Protein AF-A0A3B9JDI5-F1 (afdb_monomer_lite)

pLDDT: mean 89.73, std 10.42, range [58.34, 96.94]

Structure (mmCIF, N/CA/C/O backbone):
data_AF-A0A3B9JDI5-F1
#
_entry.id   AF-A0A3B9JDI5-F1
#
loop_
_atom_site.group_PDB
_atom_site.id
_atom_site.type_symbol
_atom_site.label_atom_id
_atom_site.label_alt_id
_atom_site.label_comp_id
_atom_site.label_asym_id
_atom_site.label_entity_id
_atom_site.label_seq_id
_atom_site.pdbx_PDB_ins_code
_atom_site.Cartn_x
_atom_site.Cartn_y
_atom_site.Cartn_z
_atom_site.occupancy
_atom_site.B_iso_or_equiv
_atom_site.auth_seq_id
_atom_site.auth_comp_id
_atom_site.auth_asym_id
_atom_site.auth_atom_id
_atom_site.pdbx_PDB_model_num
ATOM 1 N N . ILE A 1 1 ? -2.451 -11.134 -3.301 1.00 89.81 1 ILE A N 1
ATOM 2 C CA . ILE A 1 1 ? -1.693 -9.937 -3.735 1.00 89.81 1 ILE A CA 1
ATOM 3 C C . ILE A 1 1 ? -2.475 -9.224 -4.827 1.00 89.81 1 ILE A C 1
ATOM 5 O O . ILE A 1 1 ? -3.235 -9.902 -5.514 1.00 89.81 1 ILE A O 1
ATOM 9 N N . PHE A 1 2 ? -2.315 -7.912 -4.961 1.00 92.75 2 PHE A N 1
ATOM 10 C CA . PHE A 1 2 ? -2.893 -7.070 -6.013 1.00 92.75 2 PHE A CA 1
ATOM 11 C C . PHE A 1 2 ? -2.082 -5.758 -6.129 1.00 92.75 2 PHE A C 1
ATOM 13 O O . PHE A 1 2 ? -1.190 -5.530 -5.311 1.00 92.75 2 PHE A O 1
ATOM 20 N N . ASP A 1 3 ? -2.333 -4.959 -7.173 1.00 92.50 3 ASP A N 1
ATOM 21 C CA . ASP A 1 3 ? -1.640 -3.683 -7.458 1.00 92.50 3 ASP A CA 1
ATOM 22 C C . ASP A 1 3 ? -0.101 -3.755 -7.376 1.00 92.50 3 ASP A C 1
ATOM 24 O O . ASP A 1 3 ? 0.573 -2.955 -6.725 1.00 92.50 3 ASP A O 1
ATOM 28 N N . TRP A 1 4 ? 0.474 -4.761 -8.043 1.00 95.19 4 TRP A N 1
ATOM 29 C CA . TRP A 1 4 ? 1.924 -4.935 -8.124 1.00 95.19 4 TRP A CA 1
ATOM 30 C C . TRP A 1 4 ? 2.568 -3.906 -9.062 1.00 95.19 4 TRP A C 1
ATOM 32 O O . TRP A 1 4 ? 2.095 -3.705 -10.182 1.00 95.19 4 TRP A O 1
ATOM 42 N N . HIS A 1 5 ? 3.683 -3.317 -8.634 1.00 95.31 5 HIS A N 1
ATOM 43 C CA . HIS A 1 5 ? 4.553 -2.474 -9.458 1.00 95.31 5 HIS A CA 1
ATOM 44 C C . HIS A 1 5 ? 5.961 -2.367 -8.846 1.00 95.31 5 HIS A C 1
ATOM 46 O O . HIS A 1 5 ? 6.252 -2.957 -7.804 1.00 95.31 5 HIS A O 1
ATOM 52 N N . LEU A 1 6 ? 6.861 -1.637 -9.512 1.00 96.25 6 LEU A N 1
ATOM 53 C CA . LEU A 1 6 ? 8.215 -1.376 -9.020 1.00 96.25 6 LEU A CA 1
ATOM 54 C C . LEU A 1 6 ? 8.299 -0.005 -8.343 1.00 96.25 6 LEU A C 1
ATOM 56 O O . LEU A 1 6 ? 7.860 0.994 -8.908 1.00 96.25 6 LEU A O 1
ATOM 60 N N . VAL A 1 7 ? 8.934 0.027 -7.172 1.00 95.94 7 VAL A N 1
ATOM 61 C CA . VAL A 1 7 ? 9.297 1.235 -6.422 1.00 95.94 7 VAL A CA 1
ATOM 62 C C . VAL A 1 7 ? 10.798 1.179 -6.150 1.00 95.94 7 VAL A C 1
ATOM 64 O O . VAL A 1 7 ? 11.254 0.287 -5.431 1.00 95.94 7 VAL A O 1
ATOM 67 N N . LYS A 1 8 ? 11.568 2.102 -6.743 1.00 94.19 8 LYS A N 1
ATOM 68 C CA . LYS A 1 8 ? 13.046 2.079 -6.772 1.00 94.19 8 LYS A CA 1
ATOM 69 C C . LYS A 1 8 ? 13.611 0.699 -7.163 1.00 94.19 8 LYS A C 1
ATOM 71 O O . LYS A 1 8 ? 14.387 0.107 -6.417 1.00 94.19 8 LYS A O 1
ATOM 76 N N . ASP A 1 9 ? 13.146 0.161 -8.294 1.00 94.94 9 ASP A N 1
ATOM 77 C CA . ASP A 1 9 ? 13.513 -1.159 -8.849 1.00 94.94 9 ASP A CA 1
ATOM 78 C C . ASP A 1 9 ? 13.217 -2.374 -7.952 1.00 94.94 9 ASP A C 1
ATOM 80 O O . ASP A 1 9 ? 13.579 -3.506 -8.275 1.00 94.94 9 ASP A O 1
ATOM 84 N N . LYS A 1 10 ? 12.506 -2.164 -6.842 1.00 96.31 10 LYS A N 1
ATOM 85 C CA . LYS A 1 10 ? 12.117 -3.210 -5.899 1.00 96.31 10 LYS A CA 1
ATOM 86 C C . LYS A 1 10 ? 10.615 -3.465 -5.977 1.00 96.31 10 LYS A C 1
ATOM 88 O O . LYS A 1 10 ? 9.844 -2.523 -6.175 1.00 96.31 10 LYS A O 1
ATOM 93 N N . PRO A 1 11 ? 10.170 -4.724 -5.834 1.00 96.62 11 PRO A N 1
ATOM 94 C CA . PRO A 1 11 ? 8.758 -5.060 -5.930 1.00 96.62 11 PRO A CA 1
ATOM 95 C C . PRO A 1 11 ? 7.974 -4.419 -4.784 1.00 96.62 11 PRO A C 1
ATOM 97 O O . PRO A 1 11 ? 8.341 -4.573 -3.618 1.00 96.62 11 PRO A O 1
ATOM 100 N N . PHE A 1 12 ? 6.876 -3.755 -5.129 1.00 96.94 12 PHE A N 1
ATOM 101 C CA . PHE A 1 12 ? 5.843 -3.285 -4.217 1.00 96.94 12 PHE A CA 1
ATOM 102 C C . PHE A 1 12 ? 4.509 -3.930 -4.599 1.00 96.94 12 PHE A C 1
ATOM 104 O O . PHE A 1 12 ? 4.190 -4.051 -5.782 1.00 96.94 12 PHE A O 1
ATOM 111 N N . PHE A 1 13 ? 3.723 -4.356 -3.614 1.00 96.56 13 PHE A N 1
ATOM 112 C CA . PHE A 1 13 ? 2.354 -4.806 -3.851 1.00 96.56 13 PHE A CA 1
ATOM 113 C C . PHE A 1 13 ? 1.482 -4.662 -2.609 1.00 96.56 13 PHE A C 1
ATOM 115 O O . PHE A 1 13 ? 1.953 -4.716 -1.468 1.00 96.56 13 PHE A O 1
ATOM 122 N N . LEU A 1 14 ? 0.179 -4.568 -2.852 1.00 95.94 14 LEU A N 1
ATOM 123 C CA . LEU A 1 14 ? -0.836 -4.672 -1.821 1.00 95.94 14 LEU A CA 1
ATOM 124 C C . LEU A 1 14 ? -1.214 -6.142 -1.612 1.00 95.94 14 LEU A C 1
ATOM 126 O O . LEU A 1 14 ? -1.186 -6.982 -2.523 1.00 95.94 14 LEU A O 1
ATOM 130 N N . MET A 1 15 ? -1.569 -6.496 -0.384 1.00 95.94 15 MET A N 1
ATOM 131 C CA . MET A 1 15 ? -1.993 -7.849 -0.049 1.00 95.94 15 MET A CA 1
ATOM 132 C C . MET A 1 15 ? -3.171 -7.848 0.907 1.00 95.94 15 MET A C 1
ATOM 134 O O . MET A 1 15 ? -3.289 -6.990 1.771 1.00 95.94 15 MET A O 1
ATOM 138 N N . ARG A 1 16 ? -4.024 -8.858 0.767 1.00 94.62 16 ARG A N 1
ATOM 139 C CA . ARG A 1 16 ? -5.048 -9.177 1.756 1.00 94.62 16 ARG A CA 1
ATOM 140 C C . ARG A 1 16 ? -4.438 -10.077 2.833 1.00 94.62 16 ARG A C 1
ATOM 142 O O . ARG A 1 16 ? -3.769 -11.050 2.488 1.00 94.62 16 ARG A O 1
ATOM 149 N N . GLN A 1 17 ? -4.693 -9.761 4.097 1.00 92.31 17 GLN A N 1
ATOM 150 C CA . GLN A 1 17 ? -4.295 -10.510 5.288 1.00 92.31 17 GLN A CA 1
ATOM 151 C C . GLN A 1 17 ? -5.553 -10.791 6.119 1.00 92.31 17 GLN A C 1
ATOM 153 O O . GLN A 1 17 ? -6.053 -9.899 6.790 1.00 92.31 17 GLN A O 1
ATOM 158 N N . ASP A 1 18 ? -6.103 -12.003 6.060 1.00 90.12 18 ASP A N 1
ATOM 159 C CA . ASP A 1 18 ? -7.371 -12.355 6.719 1.00 90.12 18 ASP A CA 1
ATOM 160 C C . ASP A 1 18 ? -8.511 -11.343 6.436 1.00 90.12 18 ASP A C 1
ATOM 162 O O . ASP A 1 18 ? -9.119 -11.350 5.355 1.00 90.12 18 ASP A O 1
ATOM 166 N N . GLN A 1 19 ? -8.793 -10.476 7.416 1.00 92.31 19 GLN A N 1
ATOM 167 C CA . GLN A 1 19 ? -9.833 -9.440 7.408 1.00 92.31 19 GLN A CA 1
ATOM 168 C C . GLN A 1 19 ? -9.292 -8.019 7.174 1.00 92.31 19 GLN A C 1
ATOM 170 O O . GLN A 1 19 ? -10.049 -7.061 7.281 1.00 92.31 19 GLN A O 1
ATOM 175 N N . SER A 1 20 ? -8.005 -7.875 6.871 1.00 95.75 20 SER A N 1
ATOM 176 C CA . SER A 1 20 ? -7.347 -6.598 6.621 1.00 95.75 20 SER A CA 1
ATOM 177 C C . SER A 1 20 ? -6.520 -6.634 5.336 1.00 95.75 20 SER A C 1
ATOM 179 O O . SER A 1 20 ? -6.431 -7.640 4.623 1.00 95.75 20 SER A O 1
ATOM 181 N N . PHE A 1 21 ? -5.920 -5.495 5.030 1.00 96.81 21 PHE A N 1
ATOM 182 C CA . PHE A 1 21 ? -5.031 -5.283 3.909 1.00 96.81 21 PHE A CA 1
ATOM 183 C C . PHE A 1 21 ? -3.711 -4.707 4.406 1.00 96.81 21 PHE A C 1
ATOM 185 O O . PHE A 1 21 ? -3.686 -3.877 5.312 1.00 96.81 21 PHE A O 1
ATOM 192 N N . GLY A 1 22 ? -2.618 -5.138 3.793 1.00 96.50 22 GLY A N 1
ATOM 193 C CA . GLY A 1 22 ? -1.269 -4.688 4.093 1.00 96.50 22 GLY A CA 1
ATOM 194 C C . GLY A 1 22 ? -0.472 -4.434 2.822 1.00 96.50 22 GLY A C 1
ATOM 195 O O . GLY A 1 22 ? -0.963 -4.599 1.702 1.00 96.50 22 GLY A O 1
ATOM 196 N N . MET A 1 23 ? 0.782 -4.049 3.014 1.00 96.25 23 MET A N 1
ATOM 197 C CA . MET A 1 23 ? 1.701 -3.686 1.941 1.00 96.25 23 MET A CA 1
ATOM 198 C C . MET A 1 23 ? 3.004 -4.455 2.101 1.00 96.25 23 MET A C 1
ATOM 200 O O . MET A 1 23 ? 3.462 -4.681 3.224 1.00 96.25 23 MET A O 1
ATOM 204 N N . VAL A 1 24 ? 3.611 -4.823 0.979 1.00 96.12 24 VAL A N 1
ATOM 205 C CA . VAL A 1 24 ? 4.939 -5.434 0.946 1.00 96.12 24 VAL A CA 1
ATOM 206 C C . VAL A 1 24 ? 5.826 -4.638 0.005 1.00 96.12 24 VAL A C 1
ATOM 208 O O . VAL A 1 24 ? 5.417 -4.341 -1.116 1.00 96.12 24 VAL A O 1
ATOM 211 N N . HIS A 1 25 ? 7.047 -4.342 0.444 1.00 96.00 25 HIS A N 1
ATOM 212 C CA . HIS A 1 25 ? 8.105 -3.759 -0.378 1.00 96.00 25 HIS A CA 1
ATOM 213 C C . HIS A 1 25 ? 9.404 -4.529 -0.156 1.00 96.00 25 HIS A C 1
ATOM 215 O O . HIS A 1 25 ? 9.772 -4.789 0.985 1.00 96.00 25 HIS A O 1
ATOM 221 N N . ASP A 1 26 ? 10.078 -4.942 -1.232 1.00 95.75 26 ASP A N 1
ATOM 222 C CA . ASP A 1 26 ? 11.364 -5.665 -1.159 1.00 95.75 26 ASP A CA 1
ATOM 223 C C . ASP A 1 26 ? 11.327 -6.922 -0.262 1.00 95.75 26 ASP A C 1
ATOM 225 O O . ASP A 1 26 ? 12.251 -7.226 0.491 1.00 95.75 26 ASP A O 1
ATOM 229 N N . GLY A 1 27 ? 10.196 -7.635 -0.285 1.00 95.31 27 GLY A N 1
ATOM 230 C CA . GLY A 1 27 ? 9.960 -8.819 0.548 1.00 95.31 27 GLY A CA 1
ATOM 231 C C . GLY A 1 27 ? 9.651 -8.527 2.022 1.00 95.31 27 GLY A C 1
ATOM 232 O O . GLY A 1 27 ? 9.405 -9.467 2.776 1.00 95.31 27 GLY A O 1
ATOM 233 N N . GLN A 1 28 ? 9.616 -7.259 2.436 1.00 95.44 28 GLN A N 1
ATOM 234 C CA . GLN A 1 28 ? 9.290 -6.844 3.798 1.00 95.44 28 GLN A CA 1
ATOM 235 C C . GLN A 1 28 ? 7.846 -6.357 3.897 1.00 95.44 28 GLN A C 1
ATOM 237 O O . GLN A 1 28 ? 7.399 -5.519 3.114 1.00 95.44 28 GLN A O 1
ATOM 242 N N . THR A 1 29 ? 7.119 -6.856 4.894 1.00 95.69 29 THR A N 1
ATOM 243 C CA . THR A 1 29 ? 5.789 -6.342 5.238 1.00 95.69 29 THR A CA 1
ATOM 244 C C . THR A 1 29 ? 5.927 -4.995 5.940 1.00 95.69 29 THR A C 1
ATOM 246 O O . THR A 1 29 ? 6.600 -4.897 6.966 1.00 95.69 29 THR A O 1
ATOM 249 N N . LEU A 1 30 ? 5.273 -3.963 5.408 1.00 93.94 30 LEU A N 1
ATOM 250 C CA . LEU A 1 30 ? 5.249 -2.630 6.012 1.00 93.94 30 LEU A CA 1
ATOM 251 C C . LEU A 1 30 ? 4.340 -2.608 7.260 1.00 93.94 30 LEU A C 1
ATOM 253 O O . LEU A 1 30 ? 3.394 -3.393 7.342 1.00 93.94 30 LEU A O 1
ATOM 257 N N . PRO A 1 31 ? 4.578 -1.710 8.237 1.00 92.81 31 PRO A N 1
ATOM 258 C CA . PRO A 1 31 ? 3.930 -1.773 9.553 1.00 92.81 31 PRO A CA 1
ATOM 259 C C . PRO A 1 31 ? 2.441 -1.393 9.560 1.00 92.81 31 PRO A C 1
ATOM 261 O O . PRO A 1 31 ? 1.759 -1.612 10.561 1.00 92.81 31 PRO A O 1
ATOM 264 N N . PHE A 1 32 ? 1.924 -0.804 8.480 1.00 93.38 32 PHE A N 1
ATOM 265 C CA . PHE A 1 32 ? 0.535 -0.360 8.417 1.00 93.38 32 PHE A CA 1
ATOM 266 C C . PHE A 1 32 ? -0.377 -1.412 7.790 1.00 93.38 32 PHE A C 1
ATOM 268 O O . PHE A 1 32 ? -0.113 -1.924 6.703 1.00 93.38 32 PHE A O 1
ATOM 275 N N . SER A 1 33 ? -1.495 -1.654 8.474 1.00 95.69 33 SER A N 1
ATOM 276 C CA . SER A 1 33 ? -2.643 -2.405 7.978 1.00 95.69 33 SER A CA 1
ATOM 277 C C . SER A 1 33 ? -3.903 -1.537 7.920 1.00 95.69 33 SER A C 1
ATOM 279 O O . SER A 1 33 ? -4.045 -0.560 8.674 1.00 95.69 33 SER A O 1
ATOM 281 N N . TYR A 1 34 ? -4.813 -1.926 7.029 1.00 96.69 34 TYR A N 1
ATOM 282 C CA . TYR A 1 34 ? -6.059 -1.236 6.707 1.00 96.69 34 TYR A CA 1
ATOM 283 C C . TYR A 1 34 ? -7.241 -2.206 6.732 1.00 96.69 34 TYR A C 1
ATOM 285 O O . TYR A 1 34 ? -7.106 -3.362 6.342 1.00 96.69 34 TYR A O 1
ATOM 293 N N . ASP A 1 35 ? -8.409 -1.733 7.154 1.00 96.94 35 ASP A N 1
ATOM 294 C CA . ASP A 1 35 ? -9.658 -2.505 7.138 1.00 96.94 35 ASP A CA 1
ATOM 295 C C . ASP A 1 35 ? -10.126 -2.770 5.703 1.00 96.94 35 ASP A C 1
ATOM 297 O O . ASP A 1 35 ? -10.805 -3.753 5.425 1.00 96.94 35 ASP A O 1
ATOM 301 N N . ASP A 1 36 ? -9.824 -1.833 4.803 1.00 94.56 36 ASP A N 1
ATOM 302 C CA . ASP A 1 36 ? -10.213 -1.880 3.401 1.00 94.56 36 ASP A CA 1
ATOM 303 C C . ASP A 1 36 ? -9.276 -1.008 2.562 1.00 94.56 36 ASP A C 1
ATOM 305 O O . ASP A 1 36 ? -8.738 -0.012 3.058 1.00 94.56 36 ASP A O 1
ATOM 309 N N . ILE A 1 37 ? -9.109 -1.351 1.291 1.00 93.81 37 ILE A N 1
ATOM 310 C CA . ILE A 1 37 ? -8.430 -0.513 0.304 1.00 93.81 37 ILE A CA 1
ATOM 311 C C . ILE A 1 37 ? -9.372 -0.373 -0.877 1.00 93.81 37 ILE A C 1
ATOM 313 O O . ILE A 1 37 ? -9.881 -1.364 -1.396 1.00 93.81 37 ILE A O 1
ATOM 317 N N . ILE A 1 38 ? -9.595 0.861 -1.322 1.00 90.31 38 ILE A N 1
ATOM 318 C CA . ILE A 1 38 ? -10.366 1.063 -2.538 1.00 90.31 38 ILE A CA 1
ATOM 319 C C . ILE A 1 38 ? -9.515 0.590 -3.716 1.00 90.31 38 ILE A C 1
ATOM 321 O O . ILE A 1 38 ? -8.541 1.237 -4.088 1.00 90.31 38 ILE A O 1
ATOM 325 N N . HIS A 1 39 ? -9.897 -0.543 -4.294 1.00 83.31 39 HIS A N 1
ATOM 326 C CA . HIS A 1 39 ? -9.263 -1.116 -5.470 1.00 83.31 39 HIS A CA 1
ATOM 327 C C . HIS A 1 39 ? -10.330 -1.727 -6.387 1.00 83.31 39 HIS A C 1
ATOM 329 O O . HIS A 1 39 ? -11.275 -2.374 -5.929 1.00 83.31 39 HIS A O 1
ATOM 335 N N . GLY A 1 40 ? -10.184 -1.563 -7.699 1.00 73.50 40 GLY A N 1
ATOM 336 C CA . GLY A 1 40 ? -11.054 -2.202 -8.685 1.00 73.50 40 GLY A CA 1
ATOM 337 C C . GLY A 1 40 ? -11.566 -1.257 -9.762 1.00 73.50 40 GLY A C 1
ATOM 338 O O . GLY A 1 40 ? -11.430 -0.041 -9.694 1.00 73.50 40 GLY A O 1
ATOM 339 N N . ASN A 1 41 ? -12.171 -1.846 -10.789 1.00 62.41 41 ASN A N 1
ATOM 340 C CA . ASN A 1 41 ? -12.559 -1.126 -11.994 1.00 62.41 41 ASN A CA 1
ATOM 341 C C . ASN A 1 41 ? -13.986 -0.576 -11.853 1.00 62.41 41 ASN A C 1
ATOM 343 O O . ASN A 1 41 ? -14.934 -1.108 -12.432 1.00 62.41 41 ASN A O 1
ATOM 347 N N . MET A 1 42 ? -14.161 0.444 -11.013 1.00 64.88 42 MET A N 1
ATOM 348 C CA . MET A 1 42 ? -15.443 1.137 -10.902 1.00 64.88 42 MET A CA 1
ATOM 349 C C . MET A 1 42 ? -15.468 2.306 -11.881 1.00 64.88 42 MET A C 1
ATOM 351 O O . MET A 1 42 ? -14.576 3.152 -11.884 1.00 64.88 42 MET A O 1
ATOM 355 N N . CYS A 1 43 ? -16.482 2.337 -12.750 1.00 67.38 43 CYS A N 1
ATOM 356 C CA . CYS A 1 43 ? -16.640 3.462 -13.656 1.00 67.38 43 CYS A CA 1
ATOM 357 C C . CYS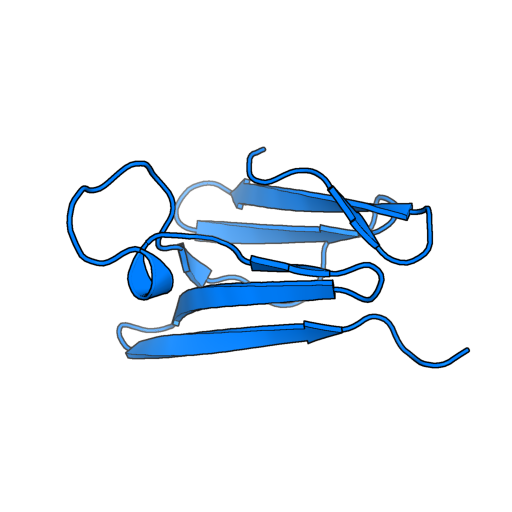 A 1 43 ? -16.873 4.748 -12.868 1.00 67.38 43 CYS A C 1
ATOM 359 O O . CYS A 1 43 ? -17.604 4.760 -11.878 1.00 67.38 43 CYS A O 1
ATOM 361 N N . CYS A 1 44 ? -16.359 5.831 -13.448 1.00 66.62 44 CYS A N 1
ATOM 362 C CA . CYS A 1 44 ? -16.913 7.168 -13.313 1.00 66.62 44 CYS A CA 1
ATOM 363 C C . CYS A 1 44 ? -16.395 7.988 -12.110 1.00 66.62 44 CYS A C 1
ATOM 365 O O . CYS A 1 44 ? -16.867 9.103 -11.908 1.00 66.62 44 CYS A O 1
ATOM 367 N N . ASP A 1 45 ? -15.375 7.499 -11.392 1.00 65.81 45 ASP A N 1
ATOM 368 C CA . ASP A 1 45 ? -14.568 8.296 -10.449 1.00 65.81 45 ASP A CA 1
ATOM 369 C C . ASP A 1 45 ? -13.115 7.771 -10.413 1.00 65.81 45 ASP A C 1
ATOM 371 O O . ASP A 1 45 ? -12.684 7.089 -9.481 1.00 65.81 45 ASP A O 1
ATOM 375 N N . ALA A 1 46 ? -12.376 8.009 -11.506 1.00 58.53 46 ALA A N 1
ATOM 376 C CA . ALA A 1 46 ? -11.072 7.384 -11.765 1.00 58.53 46 ALA A CA 1
ATOM 377 C C . ALA A 1 46 ? -10.088 7.549 -10.598 1.00 58.53 46 ALA A C 1
ATOM 379 O O . ALA A 1 46 ? -9.393 6.607 -10.245 1.00 58.53 46 ALA A O 1
ATOM 380 N N . PHE A 1 47 ? -10.091 8.711 -9.944 1.00 65.88 47 PHE A N 1
ATOM 381 C CA . PHE A 1 47 ? -9.116 9.047 -8.909 1.00 65.88 47 PHE A CA 1
ATOM 382 C C . PHE A 1 47 ? -9.362 8.333 -7.574 1.00 65.88 47 PHE A C 1
ATOM 384 O O . PHE A 1 47 ? -8.428 8.038 -6.836 1.00 65.88 47 PHE A O 1
ATOM 391 N N . ARG A 1 48 ? -10.625 8.054 -7.238 1.00 70.12 48 ARG A N 1
ATOM 392 C CA . ARG A 1 48 ? -10.976 7.440 -5.952 1.00 70.12 48 ARG A CA 1
ATOM 393 C C . ARG A 1 48 ? -10.759 5.931 -5.948 1.00 70.12 48 ARG A C 1
ATOM 395 O O . ARG A 1 48 ? -10.497 5.365 -4.889 1.00 70.12 48 ARG A O 1
ATOM 402 N N . TYR A 1 49 ? -10.913 5.298 -7.111 1.00 75.56 49 TYR A N 1
ATOM 403 C CA . TYR A 1 49 ? -10.956 3.842 -7.253 1.00 75.56 49 TYR A CA 1
ATOM 404 C C . TYR A 1 49 ? -9.656 3.208 -7.758 1.00 75.56 49 TYR A C 1
ATOM 406 O O . TYR A 1 49 ? -9.582 1.982 -7.855 1.00 75.56 49 TYR A O 1
ATOM 414 N N . GLN A 1 50 ? -8.642 4.02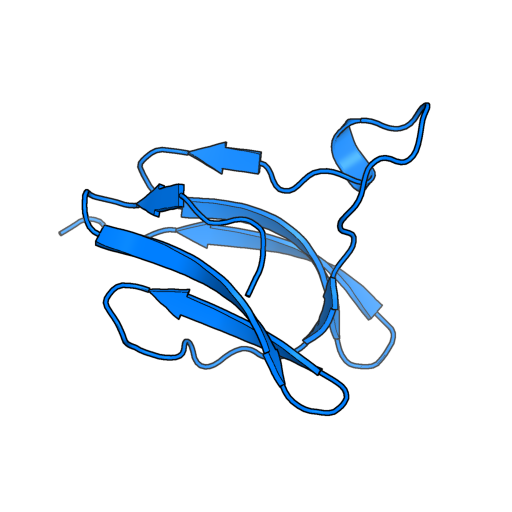3 -8.052 1.00 81.94 50 GLN A N 1
ATOM 415 C CA . GLN A 1 50 ? -7.354 3.562 -8.556 1.00 81.94 50 GLN A CA 1
ATOM 416 C C . GLN A 1 50 ? -6.246 3.699 -7.511 1.00 81.94 50 GLN A C 1
ATOM 418 O O . GLN A 1 50 ? -6.197 4.667 -6.751 1.00 81.94 50 GLN A O 1
ATOM 423 N N . VAL A 1 51 ? -5.324 2.740 -7.522 1.00 89.19 51 VAL A N 1
ATOM 424 C CA . VAL A 1 51 ? -4.000 2.914 -6.928 1.00 89.19 51 VAL A CA 1
ATOM 425 C C . VAL A 1 51 ? -3.143 3.634 -7.961 1.00 89.19 51 VAL A C 1
ATOM 427 O O . VAL A 1 51 ? -2.973 3.153 -9.081 1.00 89.19 51 VAL A O 1
ATOM 430 N N . GLU A 1 52 ? -2.618 4.801 -7.607 1.00 91.31 52 GLU A N 1
ATOM 431 C CA . GLU A 1 52 ? -1.663 5.499 -8.459 1.00 91.31 52 GLU A CA 1
ATOM 432 C C . GLU A 1 52 ? -0.256 4.997 -8.176 1.00 91.31 52 GLU A C 1
ATOM 434 O O . GLU A 1 52 ? 0.173 4.892 -7.024 1.00 91.31 52 GLU A O 1
ATOM 439 N N . HIS A 1 53 ? 0.466 4.697 -9.249 1.00 92.50 53 HIS A N 1
ATOM 440 C CA . HIS A 1 53 ? 1.831 4.201 -9.189 1.00 92.50 53 HIS A CA 1
ATOM 441 C C . HIS A 1 53 ? 2.807 5.312 -9.556 1.00 92.50 53 HIS A C 1
ATOM 443 O O . HIS A 1 53 ? 2.584 6.077 -10.496 1.00 92.50 53 HIS A O 1
ATOM 449 N N . SER A 1 54 ? 3.938 5.349 -8.863 1.00 91.69 54 SER A N 1
ATOM 450 C CA . SER A 1 54 ? 5.077 6.184 -9.223 1.00 91.69 54 SER A CA 1
ATOM 451 C C . SER A 1 54 ? 6.378 5.396 -9.047 1.00 91.69 54 SER A C 1
ATOM 453 O O . SER A 1 54 ? 6.405 4.418 -8.298 1.00 91.69 54 SER A O 1
ATOM 455 N N . PRO A 1 55 ? 7.493 5.831 -9.658 1.00 92.56 55 PRO A N 1
ATOM 456 C CA . PRO A 1 55 ? 8.792 5.193 -9.438 1.00 92.56 55 PRO A CA 1
ATOM 457 C C . PRO A 1 55 ? 9.262 5.200 -7.974 1.00 92.56 55 PRO A C 1
ATOM 459 O O . PRO A 1 55 ? 10.168 4.446 -7.619 1.00 92.56 55 PRO A O 1
ATOM 462 N N . VAL A 1 56 ? 8.677 6.054 -7.129 1.00 94.75 56 VAL A N 1
ATOM 463 C CA . VAL A 1 56 ? 9.078 6.249 -5.730 1.00 94.75 56 VAL A CA 1
ATOM 464 C C . VAL A 1 56 ? 8.044 5.749 -4.726 1.00 94.75 56 VAL A C 1
ATOM 466 O O . VAL A 1 56 ? 8.315 5.810 -3.532 1.00 94.75 56 VAL A O 1
ATOM 469 N N . GLY A 1 57 ? 6.898 5.222 -5.166 1.00 94.38 57 GLY A N 1
ATOM 470 C CA . GLY A 1 57 ? 5.849 4.792 -4.247 1.00 94.38 57 GLY A CA 1
ATOM 471 C C . GLY A 1 57 ? 4.452 4.751 -4.854 1.00 94.38 57 GLY A C 1
ATOM 472 O O . GLY A 1 57 ? 4.296 4.633 -6.072 1.00 94.38 57 GLY A O 1
ATOM 473 N N . SER A 1 58 ? 3.435 4.885 -4.003 1.00 94.44 58 SER A N 1
ATOM 474 C CA . SER A 1 58 ? 2.027 4.738 -4.389 1.00 94.44 58 SER A CA 1
ATOM 475 C C . SER A 1 58 ? 1.106 5.691 -3.633 1.00 94.44 58 SER A C 1
ATOM 477 O O . SER A 1 58 ? 1.359 6.033 -2.477 1.00 94.44 58 SER A 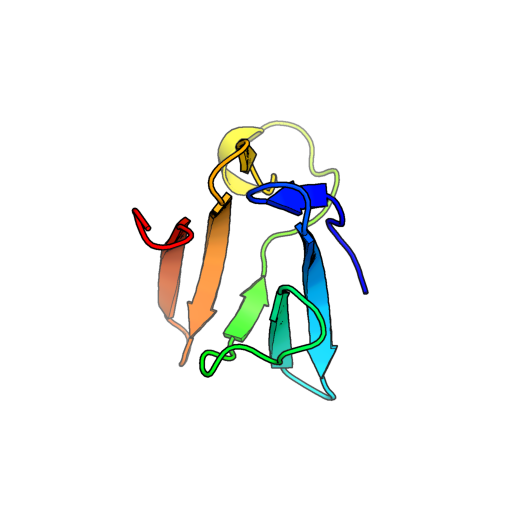O 1
ATOM 479 N N . LEU A 1 59 ? -0.002 6.065 -4.272 1.00 93.81 59 LEU A N 1
ATOM 480 C CA . LEU A 1 59 ? -1.087 6.845 -3.677 1.00 93.81 59 LEU A CA 1
ATOM 481 C C . LEU A 1 59 ? -2.400 6.066 -3.814 1.00 93.81 59 LEU A C 1
ATOM 483 O O . LEU A 1 59 ? -2.727 5.605 -4.904 1.00 93.81 59 LEU A O 1
ATOM 487 N N . PHE A 1 60 ? -3.149 5.891 -2.728 1.00 93.44 60 PHE A N 1
ATOM 488 C CA . PHE A 1 60 ? -4.419 5.153 -2.754 1.00 93.44 60 PHE A CA 1
ATOM 489 C C . PHE A 1 60 ? -5.339 5.540 -1.597 1.00 93.44 60 PHE A C 1
ATOM 491 O O . PHE A 1 60 ? -4.910 6.139 -0.611 1.00 93.44 60 PHE A O 1
ATOM 498 N N . TYR A 1 61 ? -6.615 5.170 -1.693 1.00 94.00 61 TYR A N 1
ATOM 499 C CA . TYR A 1 61 ? -7.561 5.315 -0.590 1.00 94.00 61 TYR A CA 1
ATOM 500 C C . TYR A 1 61 ? -7.632 4.047 0.253 1.00 94.00 61 TYR A C 1
ATOM 502 O O . TYR A 1 61 ? -7.868 2.956 -0.265 1.00 94.00 61 TYR A O 1
ATOM 510 N N . ALA A 1 62 ? -7.505 4.199 1.568 1.00 95.31 62 ALA A N 1
ATOM 511 C CA . ALA A 1 62 ? -7.611 3.089 2.505 1.00 95.31 62 ALA A CA 1
ATOM 512 C C . ALA A 1 62 ? -8.415 3.467 3.743 1.00 95.31 62 ALA A C 1
ATOM 514 O O . ALA A 1 62 ? -8.433 4.627 4.160 1.00 95.31 62 ALA A O 1
ATOM 515 N N . ARG A 1 63 ? -9.084 2.482 4.339 1.00 96.44 63 ARG A N 1
ATOM 516 C CA . ARG A 1 63 ? -9.847 2.653 5.572 1.00 96.44 63 ARG A CA 1
ATOM 517 C C . ARG A 1 63 ? -9.063 2.110 6.756 1.00 96.44 63 ARG A C 1
ATOM 519 O O . ARG A 1 63 ? -8.563 0.992 6.696 1.00 96.44 63 ARG A O 1
ATOM 526 N N . LYS A 1 64 ? -8.986 2.874 7.841 1.00 96.19 64 LYS A N 1
ATOM 527 C CA . LYS A 1 64 ? -8.428 2.423 9.118 1.00 96.19 64 LYS A CA 1
ATOM 528 C C . LYS A 1 64 ? -9.348 2.862 10.245 1.00 96.19 64 LYS A C 1
ATOM 530 O O . LYS A 1 64 ? -9.684 4.041 10.326 1.00 96.19 64 LYS A O 1
ATOM 535 N N . GLU A 1 65 ? -9.767 1.914 11.076 1.00 95.69 65 GLU A N 1
ATOM 536 C CA . GLU A 1 65 ? -10.672 2.150 12.206 1.00 95.69 65 GLU A CA 1
ATOM 537 C C . GLU A 1 65 ? -11.953 2.886 11.770 1.00 95.69 65 GLU A C 1
ATOM 539 O O . GLU A 1 65 ? -12.442 3.807 12.421 1.00 95.69 65 GLU A O 1
ATOM 544 N N . GLY A 1 66 ? -12.490 2.495 10.609 1.00 95.44 66 GLY A N 1
ATOM 545 C CA . GLY A 1 66 ? -13.711 3.080 10.046 1.00 95.44 66 GLY A CA 1
ATOM 546 C C . GLY A 1 66 ? -13.544 4.430 9.330 1.00 95.44 66 GLY A C 1
ATOM 547 O O . GLY A 1 66 ? -14.504 4.892 8.712 1.00 95.44 66 GLY A O 1
ATOM 548 N N . VAL A 1 67 ? -12.354 5.039 9.337 1.00 96.38 67 VAL A N 1
ATOM 549 C CA . VAL A 1 67 ? -12.078 6.332 8.684 1.00 96.38 67 VAL A CA 1
ATOM 550 C C . VAL A 1 67 ? -11.322 6.126 7.372 1.00 96.38 67 VAL A C 1
ATOM 552 O O . VAL A 1 67 ? -10.378 5.344 7.314 1.00 96.38 67 VAL A O 1
ATOM 555 N N . TRP A 1 68 ? -11.738 6.824 6.311 1.00 94.62 68 TRP A N 1
ATOM 556 C CA . TRP A 1 68 ? -11.067 6.797 5.007 1.00 94.62 68 TRP A CA 1
ATOM 557 C C . TRP A 1 68 ? -9.949 7.838 4.932 1.00 94.62 68 TRP A C 1
ATOM 559 O O . TRP A 1 68 ? -10.175 9.017 5.201 1.00 94.62 68 TRP A O 1
ATOM 569 N N . PHE A 1 69 ? -8.774 7.403 4.489 1.00 94.94 69 PHE A N 1
ATOM 570 C CA . PHE A 1 69 ? -7.581 8.218 4.296 1.00 94.94 69 PHE A CA 1
ATOM 571 C C . PHE A 1 69 ? -7.135 8.167 2.840 1.00 94.94 69 PHE A C 1
ATOM 573 O O . PHE A 1 69 ? -7.235 7.122 2.195 1.00 94.94 69 PHE A O 1
ATOM 580 N N . LEU A 1 70 ? -6.591 9.283 2.356 1.00 94.06 70 LEU A N 1
ATOM 581 C CA . LEU A 1 70 ? -5.699 9.281 1.205 1.00 94.06 70 LEU A CA 1
ATOM 582 C C . LEU A 1 70 ? -4.295 8.940 1.720 1.00 94.06 70 LEU A C 1
ATOM 584 O O . LEU A 1 70 ? -3.721 9.699 2.500 1.00 94.06 70 LEU A O 1
ATOM 588 N N . VAL A 1 71 ? -3.782 7.776 1.338 1.00 94.94 71 VAL A N 1
ATOM 589 C CA . VAL A 1 71 ? -2.506 7.229 1.799 1.00 94.94 71 VAL A CA 1
ATOM 590 C C . VAL A 1 71 ? -1.459 7.445 0.726 1.00 94.94 71 VAL A C 1
ATOM 592 O O . VAL A 1 71 ? -1.619 6.970 -0.394 1.00 94.94 71 VAL A O 1
ATOM 595 N N . TYR A 1 72 ? -0.373 8.114 1.098 1.00 94.19 72 TYR A N 1
ATOM 596 C CA . TYR A 1 72 ? 0.817 8.248 0.274 1.00 94.19 72 TYR A CA 1
ATOM 597 C C . TYR A 1 72 ? 1.955 7.440 0.895 1.00 94.19 72 TYR A C 1
ATOM 599 O O . TYR A 1 72 ? 2.34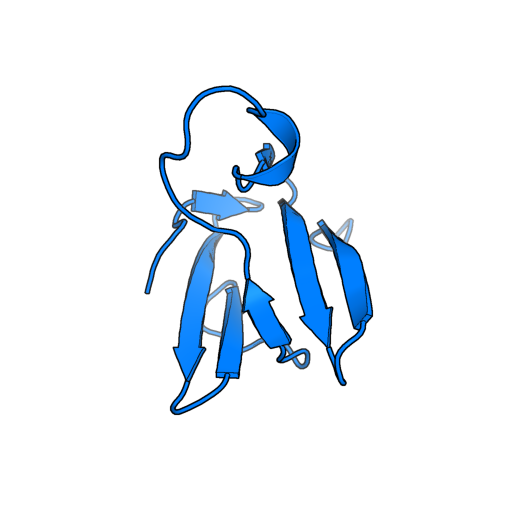0 7.673 2.042 1.00 94.19 72 TYR A O 1
ATOM 607 N N . VAL A 1 73 ? 2.465 6.473 0.141 1.00 93.56 73 VAL A N 1
ATOM 608 C CA . VAL A 1 73 ? 3.622 5.656 0.506 1.00 93.56 73 VAL A CA 1
ATOM 609 C C . VAL A 1 73 ? 4.763 6.074 -0.398 1.00 93.56 73 VAL A C 1
ATOM 611 O O . VAL A 1 73 ? 4.597 6.073 -1.613 1.00 93.56 73 VAL A O 1
ATOM 614 N N . GLN A 1 74 ? 5.913 6.404 0.179 1.00 93.19 74 GLN A N 1
ATOM 615 C CA . GLN A 1 74 ? 7.108 6.782 -0.564 1.00 93.19 74 GLN A CA 1
ATOM 616 C C . GLN A 1 74 ? 8.320 6.048 0.009 1.00 93.19 74 GLN A C 1
ATOM 618 O O . GLN A 1 74 ? 8.464 5.935 1.224 1.0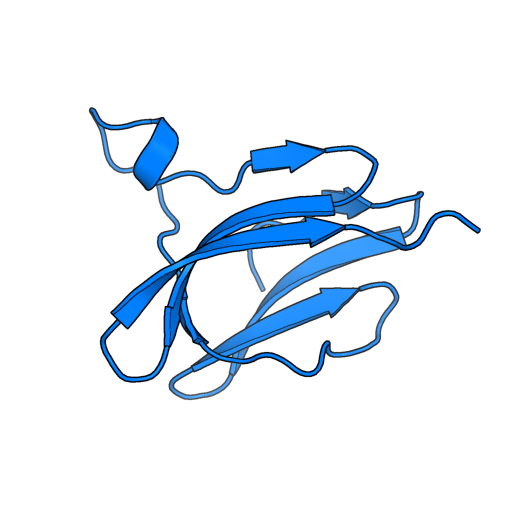0 93.19 74 GLN A O 1
ATOM 623 N N . ALA A 1 75 ? 9.183 5.543 -0.868 1.00 89.62 75 ALA A N 1
ATOM 624 C CA . ALA A 1 75 ? 10.487 5.028 -0.488 1.00 89.62 75 ALA A CA 1
ATOM 625 C C . ALA A 1 75 ? 11.426 6.185 -0.128 1.00 89.62 75 ALA A C 1
ATOM 627 O O . ALA A 1 75 ? 11.531 7.155 -0.884 1.00 89.62 75 ALA A O 1
ATOM 628 N N . ASP A 1 76 ? 12.139 6.046 0.989 1.00 84.88 76 ASP A N 1
ATOM 629 C CA . ASP A 1 76 ? 13.084 7.052 1.478 1.00 84.88 76 ASP A CA 1
ATOM 630 C C . ASP A 1 76 ? 14.105 7.460 0.411 1.00 84.88 76 ASP A C 1
ATOM 632 O O . ASP A 1 76 ? 14.566 6.637 -0.388 1.00 84.88 76 ASP A O 1
ATOM 636 N N . GLU A 1 77 ? 14.492 8.734 0.425 1.00 70.62 77 GLU A N 1
ATOM 637 C CA . GLU A 1 77 ? 15.590 9.295 -0.365 1.00 70.62 77 GLU A CA 1
ATOM 638 C C . GLU A 1 77 ? 16.947 8.844 0.199 1.00 70.62 77 GLU A C 1
ATOM 640 O O . GLU A 1 77 ? 17.681 9.627 0.788 1.00 70.62 77 GLU A O 1
ATOM 645 N N . ASN A 1 78 ? 17.278 7.564 0.039 1.00 58.34 78 ASN A N 1
ATOM 646 C CA . ASN A 1 78 ? 18.677 7.136 0.000 1.00 58.34 78 ASN A CA 1
ATOM 647 C C . ASN A 1 78 ? 19.213 7.257 -1.424 1.00 58.34 78 ASN A C 1
ATOM 649 O O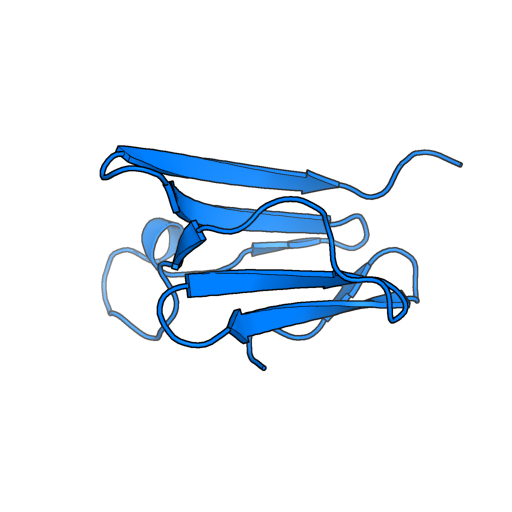 . ASN A 1 78 ? 18.456 6.860 -2.353 1.00 58.34 78 ASN A O 1
#

Secondary structure (DSSP, 8-state):
-EEEEEETTEEEEEEEETTEEEEEETTEEPS--BSEE--S--TT-HHHH-PEEETTEEEEEEEETTEEEEEEEE----

Foldseek 3Di:
DDDWDAALNWIKDWDDDPQWIWIDTNNDTDPDIFNDWQEDDDPDPDQQRDWDDDNFFIWTWTHDPNDIDTDTDGHDDD

Radius of gyration: 12.22 Å; chains: 1; bounding box: 36×22×26 Å

Sequence (78 aa):
IFDWHLVKDKPFFLMRQDQSFGMVHDGQTLPFSYDDIIHGNMCCDAFRYQVEHSPVGSLFYARKEGVWFLVYVQADEN